Protein AF-A0A950DSD7-F1 (afdb_monomer)

Foldseek 3Di:
DVVVVVVVVVVVVVVLVVQLVVLVVQLVCLVPDPWDWDQDPVRDTDTDDPVVSVVSNVVSVVSNCVSNDD

Secondary structure (DSSP, 8-state):
-HHHHHHHHHHHHHHHHHHHHHHHHHHHHHHH-S--EEE-TTS-EEEPPHHHHHHHHHHHHHHHHHHH--

Radius of gyration: 17.39 Å; Cα contacts (8 Å, |Δi|>4): 47; chains: 1; bounding box: 36×29×49 Å

Mean predicted aligned error: 4.85 Å

Structure (mmCIF, N/CA/C/O backbone):
data_AF-A0A950DSD7-F1
#
_entry.id   AF-A0A950DSD7-F1
#
loop_
_atom_site.group_PDB
_atom_site.id
_atom_site.type_symbol
_atom_site.label_atom_id
_atom_site.label_alt_id
_atom_site.label_comp_id
_atom_site.label_asym_id
_atom_site.label_entity_id
_atom_site.label_seq_id
_atom_site.pdbx_PDB_ins_code
_atom_site.Cartn_x
_atom_site.Cartn_y
_atom_site.Cartn_z
_atom_site.occupancy
_atom_site.B_iso_or_equiv
_atom_site.auth_seq_id
_atom_site.auth_comp_id
_atom_site.auth_asym_id
_atom_site.auth_atom_id
_atom_site.pdbx_PDB_model_num
ATOM 1 N N . GLN A 1 1 ? 15.101 0.774 -34.333 1.00 63.28 1 GLN A N 1
ATOM 2 C CA . GLN A 1 1 ? 13.966 0.070 -33.709 1.00 63.28 1 GLN A CA 1
ATOM 3 C C . GLN A 1 1 ? 14.416 -0.501 -32.365 1.00 63.28 1 GLN A C 1
ATOM 5 O O . GLN A 1 1 ? 13.959 0.004 -31.353 1.00 63.28 1 GLN A O 1
ATOM 10 N N . ASP A 1 2 ? 15.475 -1.315 -32.320 1.00 76.44 2 ASP A N 1
ATOM 11 C CA . ASP A 1 2 ? 16.023 -1.904 -31.075 1.00 76.44 2 ASP A CA 1
ATOM 12 C C . ASP A 1 2 ? 16.322 -0.923 -29.922 1.00 76.44 2 ASP A C 1
ATOM 14 O O . ASP A 1 2 ? 16.053 -1.214 -28.75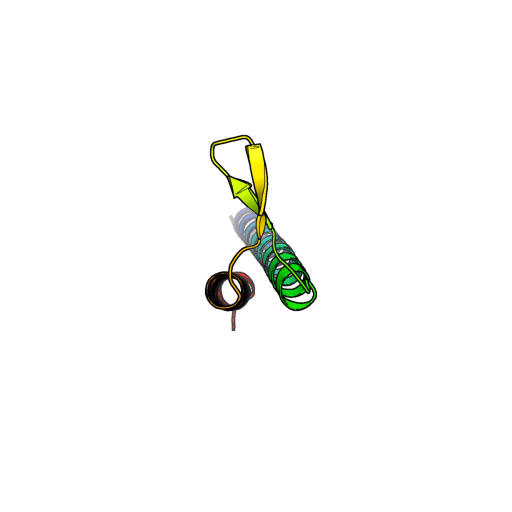7 1.00 76.44 2 ASP A O 1
ATOM 18 N N . ALA A 1 3 ? 16.862 0.264 -30.219 1.00 82.00 3 ALA A N 1
ATOM 19 C CA . ALA A 1 3 ? 17.168 1.266 -29.192 1.00 82.00 3 ALA A CA 1
ATOM 20 C C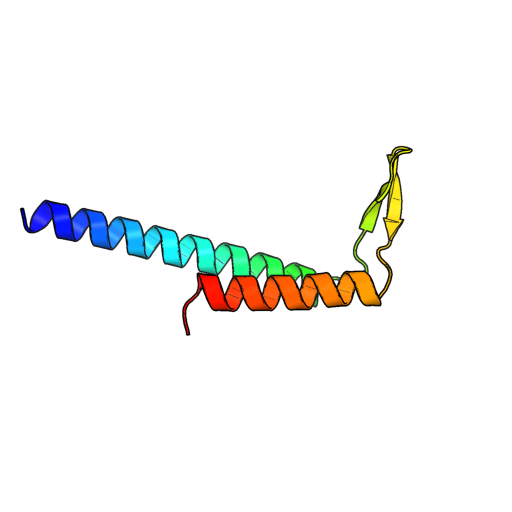 . ALA A 1 3 ? 15.913 1.913 -28.574 1.00 82.00 3 ALA A C 1
ATOM 22 O O . ALA A 1 3 ? 15.961 2.387 -27.439 1.00 82.00 3 ALA A O 1
ATOM 23 N N . GLU A 1 4 ? 14.802 1.952 -29.309 1.00 83.38 4 GLU A N 1
ATOM 24 C CA . GLU A 1 4 ? 13.532 2.520 -28.851 1.00 83.38 4 GLU A CA 1
ATOM 25 C C . GLU A 1 4 ? 12.769 1.496 -28.005 1.00 83.38 4 GLU A C 1
ATOM 27 O O . GLU A 1 4 ? 12.346 1.808 -26.894 1.00 83.38 4 GLU A O 1
ATOM 32 N N . ASP A 1 5 ? 12.742 0.236 -28.447 1.00 86.94 5 ASP A N 1
ATOM 33 C CA . ASP A 1 5 ? 12.202 -0.887 -27.675 1.00 86.94 5 ASP A CA 1
ATOM 34 C C . ASP A 1 5 ? 12.947 -1.091 -26.348 1.00 86.94 5 ASP A C 1
ATOM 36 O O . ASP A 1 5 ? 12.322 -1.271 -25.298 1.00 86.94 5 ASP A O 1
ATOM 40 N N . ALA A 1 6 ? 14.281 -0.979 -26.349 1.00 87.00 6 ALA A N 1
ATOM 41 C CA . ALA A 1 6 ? 15.084 -1.057 -25.129 1.00 87.00 6 ALA A CA 1
ATOM 42 C C . ALA A 1 6 ? 14.757 0.073 -24.137 1.00 87.00 6 ALA A C 1
ATOM 44 O O . ALA A 1 6 ? 14.669 -0.164 -22.929 1.00 87.00 6 ALA A O 1
ATOM 45 N N . ARG A 1 7 ? 14.540 1.301 -24.629 1.00 87.88 7 ARG A N 1
ATOM 46 C CA . ARG A 1 7 ? 14.134 2.444 -23.793 1.00 87.88 7 ARG A CA 1
ATOM 47 C C . ARG A 1 7 ? 12.730 2.255 -23.230 1.00 87.88 7 ARG A C 1
ATOM 49 O O . ARG A 1 7 ? 12.528 2.499 -22.042 1.00 87.88 7 ARG A O 1
ATOM 56 N N . ASN A 1 8 ? 11.796 1.779 -24.048 1.00 91.00 8 ASN A N 1
ATOM 57 C CA . ASN A 1 8 ? 10.420 1.509 -23.633 1.00 91.00 8 ASN A CA 1
ATOM 58 C C . ASN A 1 8 ? 10.367 0.413 -22.564 1.00 91.00 8 ASN A C 1
ATOM 60 O O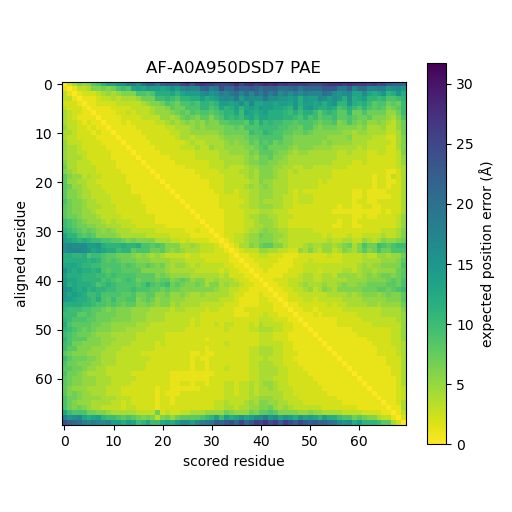 . ASN A 1 8 ? 9.693 0.574 -21.546 1.00 91.00 8 ASN A O 1
ATOM 64 N N . LYS A 1 9 ? 11.151 -0.658 -22.732 1.00 89.94 9 LYS A N 1
ATOM 65 C CA . LYS A 1 9 ? 11.299 -1.712 -21.725 1.00 89.94 9 LYS A CA 1
ATOM 66 C C . LYS A 1 9 ? 11.894 -1.181 -20.422 1.00 89.94 9 LYS A C 1
ATOM 68 O O . LYS A 1 9 ? 11.310 -1.384 -19.365 1.00 89.94 9 LYS A O 1
ATOM 73 N N . ALA A 1 10 ? 12.995 -0.432 -20.493 1.00 89.50 10 ALA A N 1
ATOM 74 C CA . ALA A 1 10 ? 13.616 0.154 -19.306 1.00 89.50 10 ALA A CA 1
ATOM 75 C C . ALA A 1 10 ? 12.678 1.131 -18.570 1.00 89.50 10 ALA A C 1
ATOM 77 O O . ALA A 1 10 ? 12.682 1.190 -17.340 1.00 89.50 10 ALA A O 1
ATOM 78 N N . ALA A 1 11 ? 11.860 1.894 -19.300 1.00 90.69 11 ALA A N 1
ATOM 79 C CA . ALA A 1 11 ? 10.845 2.762 -18.710 1.00 90.69 11 ALA A CA 1
ATOM 80 C C . ALA A 1 11 ? 9.738 1.954 -18.012 1.00 90.69 11 ALA A C 1
ATOM 82 O O . ALA A 1 11 ? 9.391 2.264 -16.871 1.00 90.69 11 ALA A O 1
ATOM 83 N N . ALA A 1 12 ? 9.235 0.896 -18.653 1.00 89.12 12 ALA A N 1
ATOM 84 C CA . ALA A 1 12 ? 8.236 0.004 -18.071 1.00 89.12 12 ALA A CA 1
ATOM 85 C C . ALA A 1 12 ? 8.757 -0.704 -16.808 1.00 89.12 12 ALA A C 1
ATOM 87 O O . ALA A 1 12 ? 8.049 -0.771 -15.803 1.00 89.12 12 ALA A O 1
ATOM 88 N N . ASP A 1 13 ? 10.009 -1.167 -16.819 1.00 89.81 13 ASP A N 1
ATOM 89 C CA . ASP A 1 13 ? 10.641 -1.814 -15.665 1.00 89.81 13 ASP A CA 1
ATOM 90 C C . ASP A 1 13 ? 10.780 -0.837 -14.487 1.00 89.81 13 ASP A C 1
ATOM 92 O O . ASP A 1 13 ? 10.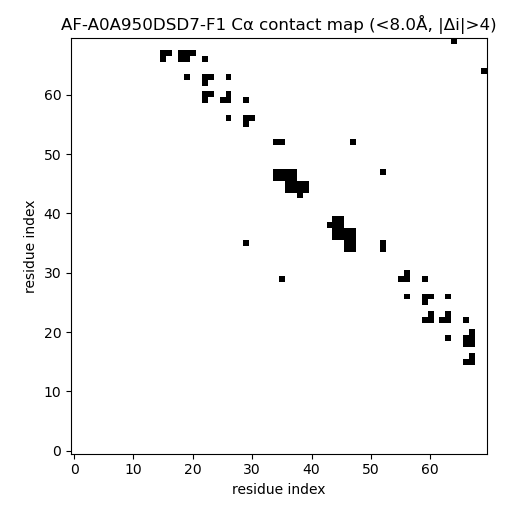399 -1.161 -13.361 1.00 89.81 13 ASP A O 1
ATOM 96 N N . ARG A 1 14 ? 11.208 0.408 -14.742 1.00 91.31 14 ARG A N 1
ATOM 97 C CA . ARG A 1 14 ? 11.265 1.460 -13.709 1.00 91.31 14 ARG A CA 1
ATOM 98 C C . ARG A 1 14 ? 9.891 1.802 -13.142 1.00 91.31 14 ARG A C 1
ATOM 100 O O . ARG A 1 14 ? 9.764 2.027 -11.938 1.00 91.31 14 ARG A O 1
ATOM 107 N N . GLN A 1 15 ? 8.859 1.856 -13.985 1.00 92.31 15 GLN A N 1
ATOM 108 C CA . GLN A 1 15 ? 7.488 2.094 -13.530 1.00 92.31 15 GLN A CA 1
ATOM 109 C C . GLN A 1 15 ? 7.000 0.960 -12.623 1.00 92.31 15 GLN A C 1
ATOM 111 O O . GLN A 1 15 ? 6.416 1.234 -11.574 1.00 92.31 15 GLN A O 1
ATOM 116 N N . ARG A 1 16 ? 7.297 -0.297 -12.974 1.00 91.56 16 ARG A N 1
ATOM 117 C CA . ARG A 1 16 ? 6.978 -1.466 -12.141 1.00 91.56 16 ARG A CA 1
ATOM 118 C C . ARG A 1 16 ? 7.710 -1.433 -10.804 1.00 91.56 16 ARG A C 1
ATOM 120 O O . ARG A 1 16 ? 7.074 -1.581 -9.765 1.00 91.56 16 ARG A O 1
ATOM 127 N N . GLU A 1 17 ? 9.014 -1.164 -10.807 1.00 93.50 17 GLU A N 1
ATOM 128 C CA . GLU A 1 17 ? 9.807 -1.037 -9.577 1.00 93.50 17 GLU A CA 1
ATOM 129 C C . GLU A 1 17 ? 9.243 0.059 -8.662 1.00 93.50 17 GLU A C 1
ATOM 131 O O . GLU A 1 17 ? 9.061 -0.134 -7.457 1.00 93.50 17 GLU A O 1
ATOM 136 N N . THR A 1 18 ? 8.896 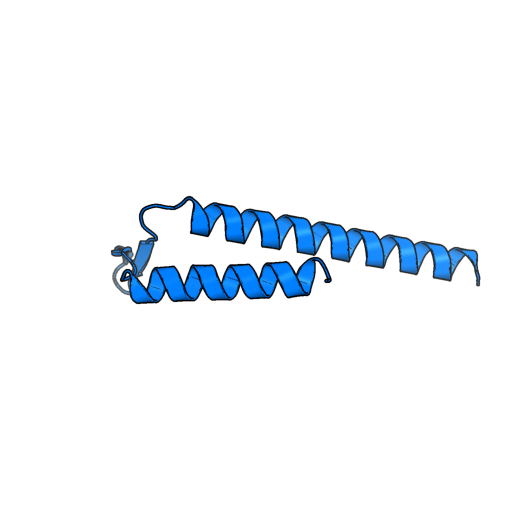1.199 -9.255 1.00 95.06 18 THR A N 1
ATOM 137 C CA . THR A 1 18 ? 8.305 2.332 -8.545 1.00 95.06 18 THR A CA 1
ATOM 138 C C . THR A 1 18 ? 6.958 1.949 -7.928 1.00 95.06 18 THR A C 1
ATOM 140 O O . THR A 1 18 ? 6.753 2.154 -6.729 1.00 95.06 18 THR A O 1
ATOM 143 N N . ALA A 1 19 ? 6.063 1.327 -8.700 1.00 93.88 19 ALA A N 1
ATOM 144 C CA . ALA A 1 19 ? 4.771 0.846 -8.214 1.00 93.88 19 ALA A CA 1
ATOM 145 C C . ALA A 1 19 ? 4.928 -0.177 -7.077 1.00 93.88 19 ALA A C 1
ATOM 147 O O . ALA A 1 19 ? 4.268 -0.057 -6.043 1.00 93.88 19 ALA A O 1
ATOM 148 N N . CYS A 1 20 ? 5.855 -1.127 -7.221 1.00 96.44 20 CYS A N 1
ATOM 149 C CA . CYS A 1 20 ? 6.187 -2.099 -6.183 1.00 96.44 20 CYS A CA 1
ATOM 150 C C . CYS A 1 20 ? 6.656 -1.417 -4.892 1.00 96.44 20 CYS A C 1
ATOM 152 O O . CYS A 1 20 ? 6.168 -1.729 -3.803 1.00 96.44 20 CYS A O 1
ATOM 154 N N . LYS A 1 21 ? 7.567 -0.442 -4.994 1.00 96.44 21 LYS A N 1
ATOM 155 C CA . LYS A 1 21 ? 8.068 0.310 -3.838 1.00 96.44 21 LYS A CA 1
ATOM 156 C C . LYS A 1 21 ? 6.942 1.051 -3.118 1.00 96.44 21 LYS A C 1
ATOM 158 O O . LYS A 1 21 ? 6.860 0.980 -1.892 1.00 96.44 21 LYS A O 1
ATOM 163 N N . TYR A 1 22 ? 6.056 1.721 -3.856 1.00 96.31 22 TYR A N 1
ATOM 164 C CA . TYR A 1 22 ? 4.900 2.404 -3.271 1.00 96.31 22 TYR A CA 1
ATOM 165 C C . TYR A 1 22 ? 3.936 1.434 -2.586 1.00 96.31 22 TYR A C 1
ATOM 167 O O . TYR A 1 22 ? 3.538 1.677 -1.446 1.00 96.31 22 TYR A O 1
ATOM 175 N N . ALA A 1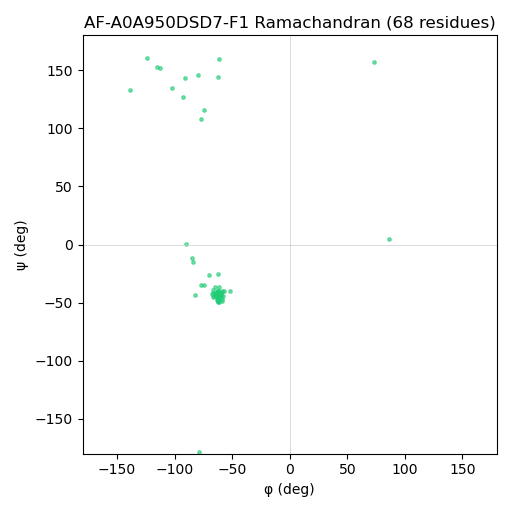 23 ? 3.602 0.318 -3.237 1.00 96.12 23 ALA A N 1
ATOM 176 C CA . ALA A 1 23 ? 2.696 -0.677 -2.677 1.00 96.12 23 ALA A CA 1
ATOM 177 C C . ALA A 1 23 ? 3.278 -1.328 -1.411 1.00 96.12 23 ALA A C 1
ATOM 179 O O . ALA A 1 23 ? 2.581 -1.454 -0.404 1.00 96.12 23 ALA A O 1
ATOM 180 N N . ARG A 1 24 ? 4.579 -1.642 -1.413 1.00 96.12 24 ARG A N 1
ATOM 181 C CA . ARG A 1 24 ? 5.281 -2.177 -0.241 1.00 96.12 24 ARG A CA 1
ATOM 182 C C . ARG A 1 24 ? 5.317 -1.183 0.916 1.00 96.12 24 ARG A C 1
ATOM 184 O O . ARG A 1 24 ? 5.034 -1.559 2.049 1.00 96.12 24 ARG A O 1
ATOM 191 N N . ASN A 1 25 ? 5.601 0.089 0.641 1.00 96.44 25 ASN A N 1
ATOM 192 C CA . ASN A 1 25 ? 5.573 1.135 1.664 1.00 96.44 25 ASN A CA 1
ATOM 193 C C . ASN A 1 25 ? 4.166 1.329 2.248 1.00 96.44 25 ASN A C 1
ATOM 195 O O . ASN A 1 25 ? 4.026 1.478 3.460 1.00 96.44 25 ASN A O 1
ATOM 199 N N . SER A 1 26 ? 3.128 1.296 1.407 1.00 95.00 26 SER A N 1
ATOM 200 C CA . SER A 1 26 ? 1.730 1.390 1.845 1.00 95.00 26 SER A CA 1
ATOM 201 C C . SER A 1 26 ? 1.344 0.219 2.750 1.00 95.00 26 SER A C 1
ATOM 203 O O . SER A 1 26 ? 0.840 0.426 3.855 1.00 95.00 26 SER A O 1
ATOM 205 N N . TYR A 1 27 ? 1.663 -1.009 2.330 1.00 96.00 27 TYR A N 1
ATOM 206 C CA . TYR A 1 27 ? 1.427 -2.207 3.130 1.00 96.00 27 TYR A CA 1
ATOM 207 C C . TYR A 1 27 ? 2.156 -2.151 4.477 1.00 96.00 27 TYR A C 1
ATOM 209 O O . TYR A 1 27 ? 1.523 -2.340 5.512 1.00 96.00 27 TYR A O 1
ATOM 217 N N . ASN A 1 28 ? 3.450 -1.815 4.487 1.00 95.44 28 ASN A N 1
ATOM 218 C CA . ASN A 1 28 ? 4.220 -1.702 5.726 1.00 95.44 28 ASN A CA 1
ATOM 219 C C . ASN A 1 28 ? 3.635 -0.639 6.662 1.00 95.44 28 ASN A C 1
ATOM 221 O O . ASN A 1 28 ? 3.448 -0.906 7.843 1.00 95.44 28 ASN A O 1
ATOM 225 N N . ARG A 1 29 ? 3.235 0.526 6.135 1.00 94.69 29 ARG A N 1
ATOM 226 C CA . ARG A 1 29 ? 2.577 1.570 6.933 1.00 94.69 29 ARG A CA 1
ATOM 227 C C . ARG A 1 29 ? 1.285 1.075 7.587 1.00 94.69 29 ARG A C 1
ATOM 229 O O . ARG A 1 29 ? 1.024 1.429 8.730 1.00 94.69 29 ARG A O 1
ATOM 236 N N . LEU A 1 30 ? 0.474 0.290 6.880 1.00 94.12 30 LEU A N 1
ATOM 237 C CA . LEU A 1 30 ? -0.779 -0.262 7.411 1.00 94.12 30 LEU A CA 1
ATOM 238 C C . LEU A 1 30 ? -0.541 -1.411 8.398 1.00 94.12 30 LEU A C 1
ATOM 240 O O . LEU A 1 30 ? -1.283 -1.552 9.370 1.00 94.12 30 LEU A O 1
ATOM 244 N N . LYS A 1 31 ? 0.497 -2.215 8.160 1.00 92.31 31 LYS A N 1
ATOM 245 C CA . LYS A 1 31 ? 0.930 -3.295 9.048 1.00 92.31 31 LYS A CA 1
ATOM 246 C C . LYS A 1 31 ? 1.448 -2.748 10.381 1.00 92.31 31 LYS A C 1
ATOM 248 O O . LYS A 1 31 ? 1.075 -3.263 11.426 1.00 92.31 31 LYS A O 1
ATOM 253 N N . ASP A 1 32 ? 2.255 -1.691 10.335 1.00 93.25 32 ASP A N 1
ATOM 254 C CA . ASP A 1 32 ? 2.893 -1.097 11.517 1.00 93.25 32 ASP A CA 1
ATOM 255 C C . ASP A 1 32 ? 1.976 -0.083 12.233 1.00 93.25 32 ASP A C 1
ATOM 257 O O . ASP A 1 32 ? 2.248 0.342 13.357 1.00 93.25 32 ASP A O 1
ATOM 261 N N . ALA A 1 33 ? 0.866 0.321 11.605 1.00 91.00 33 ALA A N 1
ATOM 262 C CA . ALA A 1 33 ? -0.119 1.195 12.228 1.00 91.00 33 ALA A CA 1
ATOM 263 C C . ALA A 1 33 ? -0.969 0.440 13.262 1.00 91.00 33 ALA A C 1
ATOM 265 O O . ALA A 1 33 ? -1.795 -0.407 12.914 1.00 91.00 33 ALA A O 1
ATOM 266 N N . ASN A 1 34 ? -0.844 0.851 14.529 1.00 82.19 34 ASN A N 1
ATOM 267 C CA . ASN A 1 34 ? -1.688 0.366 15.627 1.00 82.19 34 ASN A CA 1
ATOM 268 C C . ASN A 1 34 ? -3.174 0.717 15.437 1.00 82.19 34 ASN A C 1
ATOM 270 O O . ASN A 1 34 ? -4.038 -0.109 15.707 1.00 82.19 34 ASN A O 1
ATOM 274 N N . ARG A 1 35 ? -3.498 1.938 14.986 1.00 89.25 35 ARG A N 1
ATOM 275 C CA . ARG A 1 35 ? -4.881 2.371 14.716 1.00 89.25 35 ARG A CA 1
ATOM 276 C C . ARG A 1 35 ? -4.943 3.188 13.436 1.00 89.25 35 ARG A C 1
ATOM 278 O O . ARG A 1 35 ? -4.162 4.125 13.259 1.00 89.25 35 ARG A O 1
ATOM 285 N N . ILE A 1 36 ? -5.906 2.872 12.579 1.00 92.75 36 ILE A N 1
ATOM 286 C CA . ILE A 1 36 ? -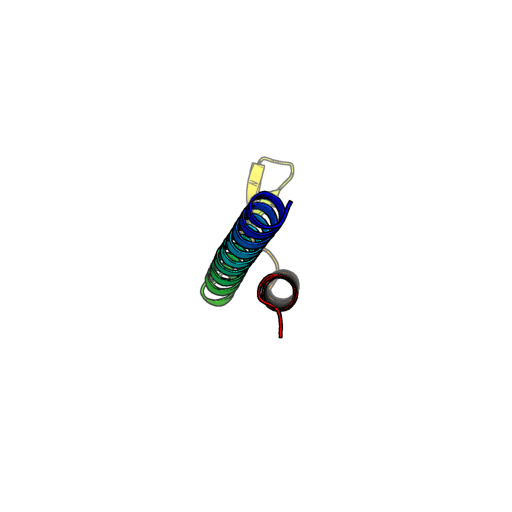6.162 3.598 11.334 1.00 92.75 36 ILE A CA 1
ATOM 287 C C . ILE A 1 36 ? -7.366 4.505 11.571 1.00 92.75 36 ILE A C 1
ATOM 289 O O . ILE A 1 36 ? -8.357 4.080 12.162 1.00 92.75 36 ILE A O 1
ATOM 293 N N . PHE A 1 37 ? -7.282 5.756 11.130 1.00 93.88 37 PHE A N 1
ATOM 294 C CA . PHE A 1 37 ? -8.382 6.707 11.238 1.00 93.88 37 PHE A CA 1
ATOM 295 C C . PHE A 1 37 ? -8.899 7.118 9.862 1.00 93.88 37 PHE A C 1
ATOM 297 O O . PHE A 1 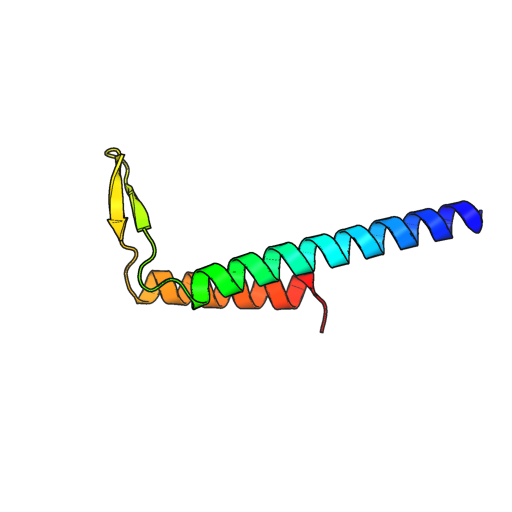37 ? -8.152 7.119 8.883 1.00 93.88 37 PHE A O 1
ATOM 304 N N . LYS A 1 38 ? -10.171 7.497 9.822 1.00 93.31 38 LYS A N 1
ATOM 305 C CA . LYS A 1 38 ? -10.820 8.205 8.724 1.00 93.31 38 LYS A CA 1
ATOM 306 C C . LYS A 1 38 ? -11.443 9.487 9.255 1.00 93.31 38 LYS A C 1
ATOM 308 O O . LYS A 1 38 ? -11.663 9.634 10.457 1.00 93.31 38 LYS A O 1
ATOM 313 N N . THR A 1 39 ? -11.699 10.407 8.347 1.00 96.19 39 THR A N 1
ATOM 314 C CA . THR A 1 39 ? -12.528 11.573 8.625 1.00 96.19 39 THR A CA 1
ATOM 315 C C . THR A 1 39 ? -13.957 11.213 8.239 1.00 96.19 39 THR A C 1
ATOM 317 O O . THR A 1 39 ? -14.168 10.699 7.139 1.00 96.19 39 THR A O 1
ATOM 320 N N . ASP A 1 40 ? -14.910 11.384 9.151 1.00 94.38 40 ASP A N 1
ATOM 321 C CA . ASP A 1 40 ? -16.328 11.180 8.847 1.00 94.38 40 ASP A CA 1
ATOM 322 C C . ASP A 1 40 ? -16.934 12.385 8.101 1.00 94.38 40 ASP A C 1
ATOM 324 O O . ASP A 1 40 ? -16.236 13.343 7.760 1.00 94.38 40 ASP A O 1
ATOM 328 N N . ALA A 1 41 ? -18.233 12.316 7.800 1.00 96.00 41 ALA A N 1
ATOM 329 C CA . ALA A 1 41 ? -18.942 13.357 7.053 1.00 96.00 41 ALA A CA 1
ATOM 330 C C . ALA A 1 41 ? -18.964 14.716 7.775 1.00 96.00 41 ALA A C 1
ATOM 332 O O . ALA A 1 41 ? -19.039 15.754 7.121 1.00 96.00 41 ALA A O 1
ATOM 333 N N . ASP A 1 42 ? -18.847 14.703 9.102 1.00 95.69 42 ASP A N 1
ATOM 334 C CA . ASP A 1 42 ? -18.858 15.891 9.951 1.00 95.69 42 ASP A CA 1
ATOM 335 C C . ASP A 1 42 ? -17.443 16.461 10.166 1.00 95.69 42 ASP A C 1
ATOM 337 O O . ASP A 1 42 ? -17.262 17.466 10.852 1.00 95.69 42 ASP A O 1
ATOM 341 N N . GLY A 1 43 ? -16.418 15.836 9.575 1.00 96.56 43 GLY A N 1
ATOM 342 C CA . GLY A 1 43 ? -15.027 16.256 9.711 1.00 96.56 43 GLY A CA 1
ATOM 343 C C . GLY A 1 43 ? -14.322 15.687 10.945 1.00 96.56 43 GLY A C 1
ATOM 344 O O . GLY A 1 43 ? -13.160 16.025 11.192 1.00 96.56 43 GLY A O 1
ATOM 345 N N . ASN A 1 44 ? -14.968 14.806 11.712 1.00 96.69 44 ASN A N 1
ATOM 346 C CA . ASN A 1 44 ? -14.371 14.236 12.912 1.00 96.69 44 ASN A CA 1
ATOM 347 C C . ASN A 1 44 ? -13.410 13.103 12.565 1.00 96.69 44 ASN A C 1
ATOM 349 O O . ASN A 1 44 ? -13.627 12.300 11.655 1.00 96.69 44 ASN A O 1
ATOM 353 N N . ARG A 1 45 ? -12.341 12.995 13.357 1.00 96.38 45 ARG A N 1
ATOM 354 C CA . ARG A 1 45 ? -11.430 11.855 13.292 1.00 96.38 45 ARG A CA 1
ATOM 355 C C . ARG A 1 45 ? -12.064 10.659 13.995 1.00 96.38 45 ARG A C 1
ATOM 3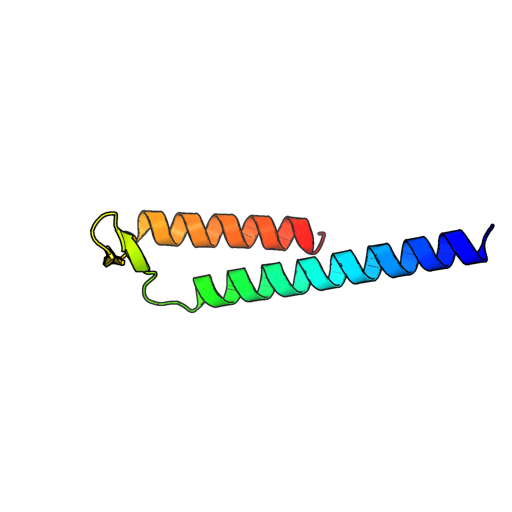57 O O . ARG A 1 45 ? -12.082 10.601 15.223 1.00 96.38 45 ARG A O 1
ATOM 364 N N . VAL A 1 46 ? -12.483 9.671 13.216 1.00 95.88 46 VAL A N 1
ATOM 365 C CA . VAL A 1 46 ? -12.999 8.391 13.711 1.00 95.88 46 VAL A CA 1
ATOM 366 C C . VAL A 1 46 ? -12.040 7.262 13.354 1.00 95.88 46 VAL A C 1
ATOM 368 O O . VAL A 1 46 ? -11.288 7.342 12.384 1.00 95.88 46 VAL A O 1
ATOM 371 N N . TYR A 1 47 ? -12.019 6.204 14.156 1.00 95.44 47 TYR A N 1
ATOM 372 C CA . TYR A 1 47 ? -11.165 5.050 13.891 1.00 95.44 47 TYR A CA 1
ATOM 373 C C . TYR A 1 47 ? -11.907 4.020 13.046 1.00 95.44 47 TYR A C 1
ATOM 375 O O . TYR A 1 47 ? -13.106 3.817 13.227 1.00 95.44 47 TYR A O 1
ATOM 383 N N . TYR A 1 48 ? -11.185 3.370 12.137 1.00 95.25 48 TYR A N 1
ATOM 384 C CA . TYR A 1 48 ? -11.670 2.133 11.540 1.00 95.25 48 TYR A CA 1
ATOM 385 C C . TYR A 1 48 ? -11.819 1.078 12.636 1.00 95.25 48 TYR A C 1
ATOM 387 O O . TYR A 1 48 ? -11.013 1.033 13.571 1.00 95.25 48 TYR A O 1
ATOM 395 N N . SER A 1 49 ? -12.841 0.237 12.510 1.00 94.81 49 SER A N 1
ATOM 396 C CA . SER A 1 49 ? -12.924 -0.994 13.292 1.00 94.81 49 SER A CA 1
ATOM 397 C C . SER A 1 49 ? -11.741 -1.911 12.977 1.00 94.81 49 SER A C 1
ATOM 399 O O . SER A 1 49 ? -11.123 -1.805 11.914 1.00 94.81 49 SER A O 1
ATOM 401 N N . ASP A 1 50 ? -11.449 -2.849 13.877 1.00 92.19 50 ASP A N 1
ATOM 402 C CA . ASP A 1 50 ? -10.367 -3.816 13.671 1.00 92.19 50 ASP A CA 1
ATOM 403 C C . ASP A 1 50 ? -10.577 -4.617 12.375 1.00 92.19 50 ASP A C 1
ATOM 405 O O . ASP A 1 50 ? -9.647 -4.775 11.588 1.00 92.19 50 ASP A O 1
ATOM 409 N N . ALA A 1 51 ? -11.823 -5.007 12.084 1.00 93.94 51 ALA A N 1
ATOM 410 C CA . ALA A 1 51 ? -12.180 -5.713 10.855 1.00 93.94 51 ALA A CA 1
ATOM 411 C C . ALA A 1 51 ? -11.948 -4.871 9.585 1.00 93.94 51 ALA A C 1
ATOM 413 O O . ALA A 1 51 ? -11.427 -5.379 8.592 1.00 93.94 51 ALA A O 1
ATOM 414 N N . GLU A 1 52 ? -12.303 -3.580 9.598 1.00 94.31 52 GLU A N 1
ATOM 415 C CA . GLU A 1 52 ? -12.005 -2.676 8.479 1.00 94.31 52 GLU A CA 1
ATOM 416 C C . GLU A 1 52 ? -10.489 -2.485 8.314 1.00 94.31 52 GLU A C 1
ATOM 418 O O . GLU A 1 52 ? -9.979 -2.532 7.193 1.00 94.31 52 GLU A O 1
ATOM 423 N N . ALA A 1 53 ? -9.754 -2.309 9.416 1.00 94.75 53 ALA A N 1
ATOM 424 C CA . ALA A 1 53 ? -8.304 -2.148 9.390 1.00 94.75 53 ALA A CA 1
ATOM 425 C C . ALA A 1 53 ? -7.596 -3.400 8.842 1.00 94.75 53 ALA A C 1
ATOM 427 O O . ALA A 1 53 ? -6.682 -3.287 8.022 1.00 94.75 53 ALA A O 1
ATOM 428 N N . ASP A 1 54 ? -8.050 -4.592 9.225 1.00 93.94 54 ASP A N 1
ATOM 429 C CA . ASP A 1 54 ? -7.538 -5.856 8.694 1.00 93.94 54 ASP A CA 1
ATOM 430 C C . ASP A 1 54 ? -7.864 -6.030 7.212 1.00 93.94 54 ASP A C 1
ATOM 432 O O . ASP A 1 54 ? -6.988 -6.404 6.427 1.00 93.94 54 ASP A O 1
ATOM 436 N N . ALA A 1 55 ? -9.076 -5.669 6.784 1.00 95.31 55 ALA A N 1
ATOM 437 C CA . ALA A 1 55 ? -9.425 -5.664 5.368 1.00 95.31 55 ALA A CA 1
ATOM 438 C C . ALA A 1 55 ? -8.502 -4.734 4.558 1.00 95.31 55 ALA A C 1
ATOM 440 O O . ALA A 1 55 ? -8.052 -5.111 3.473 1.00 95.31 55 ALA A O 1
ATOM 441 N N . MET A 1 56 ? -8.151 -3.558 5.093 1.00 95.06 56 MET A N 1
ATOM 442 C CA . MET A 1 56 ? -7.189 -2.646 4.462 1.00 95.06 56 MET A CA 1
ATOM 443 C C . MET A 1 56 ? -5.789 -3.262 4.358 1.00 95.06 56 MET A C 1
ATOM 445 O O . MET A 1 56 ? -5.150 -3.152 3.310 1.00 95.06 56 MET A O 1
ATOM 449 N N . ARG A 1 57 ? -5.312 -3.946 5.408 1.00 95.00 57 ARG A N 1
ATOM 450 C CA . ARG A 1 57 ? -4.010 -4.639 5.396 1.00 95.00 57 ARG A CA 1
ATOM 451 C C . ARG A 1 57 ? -3.975 -5.747 4.345 1.00 95.00 57 ARG A C 1
ATOM 453 O O . ARG A 1 57 ? -3.027 -5.805 3.563 1.00 95.00 57 ARG A O 1
ATOM 460 N N . VAL A 1 58 ? -5.022 -6.572 4.270 1.00 96.00 58 VAL A N 1
ATOM 461 C CA . VAL A 1 58 ? -5.144 -7.645 3.268 1.00 96.00 58 VAL A CA 1
ATOM 462 C C . VAL A 1 58 ? -5.186 -7.073 1.850 1.00 96.00 58 VAL A C 1
ATOM 464 O O . VAL A 1 58 ? -4.511 -7.586 0.955 1.00 96.00 58 VAL A O 1
ATOM 467 N N . GLN A 1 59 ? -5.937 -5.992 1.624 1.00 96.00 59 GLN A N 1
ATOM 468 C CA . GLN A 1 59 ? -5.971 -5.327 0.319 1.00 96.00 59 GLN A CA 1
ATOM 469 C C . GLN A 1 59 ? -4.601 -4.759 -0.066 1.00 96.00 59 GLN A C 1
ATOM 471 O O . GLN A 1 59 ? -4.150 -4.969 -1.192 1.00 96.00 59 GLN A O 1
ATOM 476 N N . ALA A 1 60 ? -3.904 -4.106 0.865 1.00 95.94 60 ALA A N 1
ATOM 477 C CA . ALA A 1 60 ? -2.569 -3.572 0.617 1.00 95.94 60 ALA A CA 1
ATOM 478 C C . ALA A 1 60 ? -1.536 -4.675 0.345 1.00 95.94 60 ALA A C 1
ATOM 480 O O . ALA A 1 60 ? -0.687 -4.511 -0.530 1.00 95.94 60 ALA A O 1
ATOM 481 N N . GLN A 1 61 ? -1.642 -5.822 1.023 1.00 95.69 61 GLN A N 1
ATOM 482 C CA . GLN A 1 61 ? -0.806 -6.990 0.748 1.00 95.69 61 GLN A CA 1
ATOM 483 C C . GLN A 1 61 ? -1.029 -7.509 -0.677 1.00 95.69 61 GLN A C 1
ATOM 485 O O . GLN A 1 61 ? -0.066 -7.711 -1.413 1.00 95.69 61 GLN A O 1
ATOM 490 N N . ARG A 1 62 ? -2.291 -7.670 -1.098 1.00 95.81 62 ARG A N 1
ATOM 491 C CA . ARG A 1 62 ? -2.633 -8.104 -2.464 1.00 95.81 62 ARG A CA 1
ATOM 492 C C . ARG A 1 62 ? -2.125 -7.117 -3.513 1.00 95.81 62 ARG A C 1
ATOM 494 O O . ARG A 1 62 ? -1.553 -7.539 -4.515 1.00 95.81 62 ARG A O 1
ATOM 501 N N . ALA A 1 63 ? -2.289 -5.817 -3.267 1.00 94.62 63 ALA A N 1
ATOM 502 C CA . ALA A 1 63 ? -1.784 -4.768 -4.147 1.00 94.62 63 ALA A CA 1
ATOM 503 C C . ALA A 1 63 ? -0.251 -4.802 -4.254 1.00 94.62 63 ALA A C 1
ATOM 505 O O . ALA A 1 63 ? 0.287 -4.659 -5.349 1.00 94.62 63 ALA A O 1
ATOM 506 N N . MET A 1 64 ? 0.453 -5.050 -3.145 1.00 95.75 64 MET A N 1
ATOM 507 C CA . MET A 1 64 ? 1.905 -5.240 -3.143 1.00 95.75 64 MET A CA 1
ATOM 508 C C . MET A 1 64 ? 2.315 -6.452 -3.981 1.00 95.75 64 MET A C 1
ATOM 510 O O . MET A 1 64 ? 3.178 -6.314 -4.843 1.00 95.75 64 MET A O 1
ATOM 514 N N . THR A 1 65 ? 1.688 -7.611 -3.775 1.00 94.69 65 THR A N 1
ATOM 515 C CA . THR A 1 65 ? 1.980 -8.823 -4.556 1.00 94.69 65 THR A CA 1
ATOM 516 C C . THR A 1 65 ? 1.732 -8.606 -6.051 1.00 94.69 65 THR A C 1
ATOM 518 O O . THR A 1 65 ? 2.560 -8.990 -6.871 1.00 94.69 65 THR A O 1
ATOM 521 N N . ALA A 1 66 ? 0.637 -7.935 -6.418 1.00 93.62 66 ALA A N 1
ATOM 522 C CA . ALA A 1 66 ? 0.334 -7.627 -7.813 1.00 93.62 66 ALA A CA 1
ATOM 523 C C . ALA A 1 66 ? 1.336 -6.637 -8.437 1.00 93.62 66 ALA A C 1
ATOM 525 O O . ALA A 1 66 ? 1.722 -6.800 -9.592 1.00 93.62 66 ALA A O 1
ATOM 526 N N . ALA A 1 67 ? 1.770 -5.619 -7.686 1.00 93.00 67 ALA A N 1
ATOM 527 C CA . ALA A 1 67 ? 2.673 -4.582 -8.185 1.00 93.00 67 ALA A CA 1
ATOM 528 C C . ALA A 1 67 ? 4.137 -5.040 -8.282 1.00 93.00 67 ALA A C 1
ATOM 530 O O . ALA A 1 67 ? 4.857 -4.600 -9.175 1.00 93.00 67 ALA A O 1
ATOM 531 N N . CYS A 1 68 ? 4.587 -5.896 -7.363 1.00 91.00 68 CYS A N 1
ATOM 532 C CA . CYS A 1 68 ? 5.966 -6.382 -7.332 1.00 91.00 68 CYS A CA 1
ATOM 533 C C . CYS A 1 68 ? 6.226 -7.570 -8.262 1.00 91.00 68 CYS A C 1
ATOM 535 O O . CYS A 1 68 ? 7.386 -7.854 -8.550 1.00 91.00 68 CYS A O 1
ATOM 537 N N . GLY A 1 69 ? 5.172 -8.228 -8.752 1.00 78.38 69 GLY A N 1
ATOM 538 C CA . GLY A 1 69 ? 5.311 -9.533 -9.388 1.00 78.38 69 GLY A CA 1
ATOM 539 C C . GLY A 1 69 ? 5.587 -10.620 -8.346 1.00 78.38 69 GLY A C 1
ATOM 540 O O . GLY A 1 69 ? 6.003 -10.339 -7.220 1.00 78.38 69 GLY A O 1
ATOM 541 N N . SER A 1 70 ? 5.269 -11.859 -8.712 1.00 56.25 70 SER A N 1
ATOM 542 C CA . SER A 1 70 ? 5.618 -13.050 -7.924 1.00 56.25 70 SER A CA 1
ATOM 543 C C . SER A 1 70 ? 7.108 -13.331 -8.031 1.00 56.25 70 SER A C 1
ATOM 545 O O . SER A 1 70 ? 7.621 -13.190 -9.164 1.00 56.25 70 SER A O 1
#

Solvent-accessible surface area (backbone atoms only — not comparable to full-atom values): 3901 Å² total; per-residue (Å²): 109,71,73,57,55,52,49,53,49,54,50,51,50,51,52,38,54,50,45,18,53,52,28,45,52,51,25,50,54,51,66,72,43,90,74,55,71,46,68,51,96,87,66,46,86,41,67,55,51,71,70,57,48,49,52,50,36,55,50,29,46,52,48,20,48,66,40,57,51,132

pLDDT: mean 91.86, std 6.97, range [56.25, 96.69]

Nearest PDB structures (foldseek):
  2ibo-assembly1_D  TM=4.773E-01  e=8.432E+00  Streptococcus pneumoniae TIGR4

Sequence (70 aa):
QDAEDARNKAAADRQRETACKYARNSYNRLKDANRIFKTDADGNRVYYSDAEADAMRVQAQRAMTAACGS